Protein AF-A0A088QK82-F1 (afdb_monomer_lite)

Structure (mmCIF, N/CA/C/O backbone):
data_AF-A0A088QK82-F1
#
_entry.id   AF-A0A088QK82-F1
#
loop_
_atom_site.group_PDB
_atom_site.id
_atom_site.type_symbol
_atom_site.label_atom_id
_atom_site.label_alt_id
_atom_site.label_comp_id
_atom_site.label_asym_id
_atom_site.label_entity_id
_atom_site.label_seq_id
_atom_site.pdbx_PDB_ins_code
_atom_site.Cartn_x
_atom_site.Cartn_y
_atom_site.Cartn_z
_atom_site.occupancy
_atom_site.B_iso_or_equiv
_atom_site.auth_seq_id
_atom_site.auth_comp_id
_atom_site.auth_asym_id
_atom_site.auth_atom_id
_atom_site.pdbx_PDB_model_num
ATOM 1 N N . MET A 1 1 ? 13.544 7.084 -10.135 1.00 82.00 1 MET A N 1
ATOM 2 C CA . MET A 1 1 ? 13.508 7.625 -8.759 1.00 82.00 1 MET A CA 1
ATOM 3 C C . MET A 1 1 ? 12.094 7.667 -8.166 1.00 82.00 1 MET A C 1
ATOM 5 O O . MET A 1 1 ? 11.953 7.247 -7.034 1.00 82.00 1 MET A O 1
ATOM 9 N N . PHE A 1 2 ? 11.039 8.076 -8.892 1.00 94.75 2 PHE A N 1
ATOM 10 C CA . PHE A 1 2 ? 9.669 8.117 -8.335 1.00 94.75 2 PHE A CA 1
ATOM 11 C C . PHE A 1 2 ? 9.160 6.764 -7.793 1.00 94.75 2 PHE A C 1
ATOM 13 O O . PHE A 1 2 ? 8.923 6.651 -6.597 1.00 94.75 2 PHE A O 1
ATOM 20 N N . ALA A 1 3 ? 9.051 5.730 -8.639 1.00 95.88 3 ALA A N 1
ATOM 21 C CA . ALA A 1 3 ? 8.488 4.431 -8.242 1.00 95.88 3 ALA A CA 1
ATOM 22 C C . ALA A 1 3 ? 9.279 3.758 -7.103 1.00 95.88 3 ALA A C 1
ATOM 24 O O . ALA A 1 3 ? 8.692 3.312 -6.124 1.00 95.88 3 ALA A O 1
ATOM 25 N N . GLN A 1 4 ? 10.615 3.781 -7.178 1.00 95.38 4 GLN A N 1
ATOM 26 C CA . GLN A 1 4 ? 11.495 3.220 -6.142 1.00 95.38 4 GLN A CA 1
ATOM 27 C C . GLN A 1 4 ? 11.295 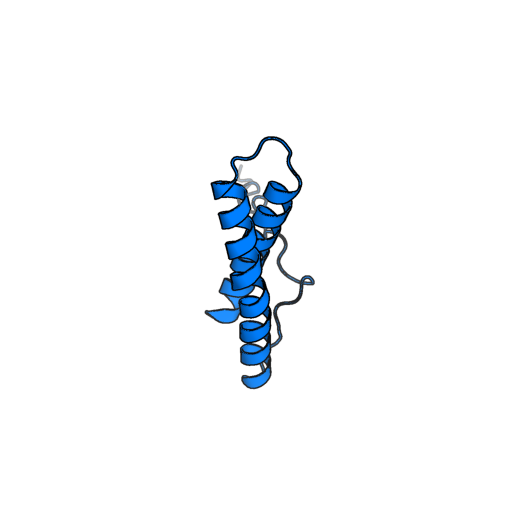3.872 -4.762 1.00 95.38 4 GLN A C 1
ATOM 29 O O . GLN A 1 4 ? 11.407 3.190 -3.752 1.00 95.38 4 GLN A O 1
ATOM 34 N N . MET A 1 5 ? 10.971 5.170 -4.712 1.00 95.19 5 MET A N 1
ATOM 35 C CA . MET A 1 5 ? 10.713 5.891 -3.457 1.00 95.19 5 MET A CA 1
ATOM 36 C C . MET A 1 5 ? 9.254 5.788 -2.996 1.00 95.19 5 MET A C 1
ATOM 38 O O . MET A 1 5 ? 8.977 5.848 -1.801 1.00 95.19 5 MET A O 1
ATOM 42 N N . MET A 1 6 ? 8.308 5.658 -3.928 1.00 97.75 6 MET A N 1
ATOM 43 C CA . MET A 1 6 ? 6.883 5.610 -3.602 1.00 97.75 6 MET A CA 1
ATOM 44 C C . MET A 1 6 ? 6.420 4.242 -3.112 1.00 97.75 6 MET A C 1
ATOM 46 O O . MET A 1 6 ? 5.542 4.190 -2.255 1.00 97.75 6 MET A O 1
ATOM 50 N N . ILE A 1 7 ? 7.033 3.152 -3.578 1.00 97.88 7 ILE A N 1
ATOM 51 C CA . ILE A 1 7 ? 6.718 1.803 -3.092 1.00 97.88 7 ILE A CA 1
ATOM 52 C C . ILE A 1 7 ? 6.842 1.691 -1.559 1.00 97.88 7 ILE A C 1
ATOM 54 O O . ILE A 1 7 ? 5.844 1.331 -0.935 1.00 97.88 7 ILE A O 1
ATOM 58 N N . PRO A 1 8 ? 7.977 2.030 -0.907 1.00 96.06 8 PRO A N 1
ATOM 59 C CA . PRO A 1 8 ? 8.079 1.918 0.551 1.00 96.06 8 PRO A CA 1
ATOM 60 C C . PRO A 1 8 ? 7.109 2.852 1.290 1.00 96.06 8 PRO A C 1
ATOM 62 O O . PRO A 1 8 ? 6.567 2.479 2.328 1.00 96.06 8 PRO A O 1
ATOM 65 N N . ARG A 1 9 ? 6.813 4.037 0.737 1.00 97.06 9 ARG A N 1
ATOM 66 C CA . ARG A 1 9 ? 5.804 4.943 1.304 1.00 97.06 9 ARG A CA 1
ATOM 67 C C . ARG A 1 9 ? 4.398 4.336 1.270 1.00 97.06 9 ARG A C 1
ATOM 69 O O . ARG A 1 9 ? 3.664 4.473 2.245 1.00 97.06 9 ARG A O 1
ATOM 76 N N . HIS A 1 10 ? 4.018 3.693 0.167 1.00 98.06 10 HIS A N 1
ATOM 77 C CA . HIS A 1 10 ? 2.729 3.010 0.067 1.00 98.06 10 HIS A CA 1
ATOM 78 C C . HIS A 1 10 ? 2.655 1.795 0.986 1.00 98.06 10 HIS A C 1
ATOM 80 O O . HIS A 1 10 ? 1.651 1.630 1.670 1.00 98.06 10 HIS A O 1
ATOM 86 N N . LYS A 1 11 ? 3.732 1.006 1.090 1.00 97.00 11 LYS A N 1
ATOM 87 C CA . LYS A 1 11 ? 3.797 -0.122 2.032 1.00 97.00 11 LYS A CA 1
ATOM 88 C C . LYS A 1 11 ? 3.557 0.325 3.471 1.00 97.00 11 LYS A C 1
ATOM 90 O O . LYS A 1 11 ? 2.686 -0.221 4.135 1.00 97.00 11 LYS A O 1
ATOM 95 N N . GLN A 1 12 ? 4.226 1.394 3.910 1.00 97.19 12 GLN A N 1
ATOM 96 C CA . GLN A 1 12 ? 4.008 1.949 5.247 1.00 97.19 12 GLN A CA 1
ATOM 97 C C . GLN A 1 12 ? 2.549 2.392 5.467 1.00 97.19 12 GLN A C 1
ATOM 99 O O . GLN A 1 12 ? 1.998 2.214 6.551 1.00 97.19 12 GLN A O 1
ATOM 104 N N . ALA A 1 13 ? 1.904 2.987 4.458 1.00 97.94 13 ALA A N 1
ATOM 105 C CA . ALA A 1 13 ? 0.504 3.394 4.563 1.00 97.94 13 ALA A CA 1
ATOM 106 C C . ALA A 1 13 ? -0.451 2.193 4.659 1.00 97.94 13 ALA A C 1
ATOM 108 O O . ALA A 1 13 ? -1.400 2.249 5.442 1.00 97.94 1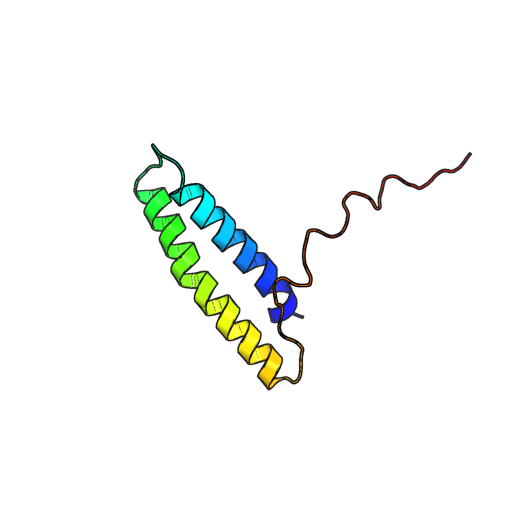3 ALA A O 1
ATOM 109 N N . VAL A 1 14 ? -0.180 1.118 3.912 1.00 98.25 14 VAL A N 1
ATOM 110 C CA . VAL A 1 14 ? -0.920 -0.151 3.999 1.00 98.25 14 VAL A CA 1
ATOM 111 C C . VAL A 1 14 ? -0.764 -0.760 5.392 1.00 98.25 14 VAL A C 1
ATOM 113 O O . VAL A 1 14 ? -1.772 -0.997 6.051 1.00 98.25 14 VAL A O 1
ATOM 116 N N . GLU A 1 15 ? 0.467 -0.889 5.897 1.00 97.81 15 GLU A N 1
ATOM 117 C CA . GLU A 1 15 ? 0.740 -1.407 7.247 1.00 97.81 15 GLU A CA 1
ATOM 118 C C . GLU A 1 15 ? 0.024 -0.585 8.333 1.00 97.81 15 GLU A C 1
ATOM 120 O O . GLU A 1 15 ? -0.563 -1.135 9.265 1.00 97.81 15 GLU A O 1
ATOM 125 N N . MET A 1 16 ? 0.019 0.749 8.218 1.00 97.88 16 MET A N 1
ATOM 126 C CA . MET A 1 16 ? -0.729 1.610 9.142 1.00 97.88 16 MET A CA 1
ATOM 127 C C . MET A 1 16 ? -2.242 1.401 9.054 1.00 97.88 16 MET A C 1
ATOM 129 O O . MET A 1 16 ? -2.913 1.420 10.090 1.00 97.88 16 MET A O 1
ATOM 133 N N . GLY A 1 17 ? -2.777 1.202 7.848 1.00 98.19 17 GLY A N 1
ATOM 134 C CA . GLY A 1 17 ? -4.179 0.852 7.641 1.00 98.19 17 GLY A CA 1
ATOM 135 C C . GLY A 1 17 ? -4.531 -0.464 8.334 1.00 98.19 17 GLY A C 1
ATOM 136 O O . GLY A 1 17 ? -5.474 -0.509 9.121 1.00 98.19 17 GLY A O 1
ATOM 137 N N . GLU A 1 18 ? -3.729 -1.506 8.131 1.00 98.00 18 GLU A N 1
ATOM 138 C CA . GLU A 1 18 ? -3.922 -2.821 8.753 1.00 98.00 18 GLU A CA 1
ATOM 139 C C . GLU A 1 18 ? -3.845 -2.745 10.285 1.00 98.00 18 GLU A C 1
ATOM 141 O O . GLU A 1 18 ? -4.709 -3.279 10.985 1.00 98.00 18 GLU A O 1
ATOM 146 N N . MET A 1 19 ? -2.872 -2.002 10.826 1.00 98.00 19 MET A N 1
ATOM 147 C CA . MET A 1 19 ? -2.755 -1.759 12.268 1.00 98.00 19 MET A CA 1
ATOM 148 C C . MET A 1 19 ? -3.965 -1.021 12.855 1.00 98.00 19 MET A C 1
ATOM 150 O O . MET A 1 19 ? -4.301 -1.236 14.022 1.00 98.00 19 MET A O 1
ATOM 154 N N . LEU A 1 20 ? -4.604 -0.126 12.094 1.00 97.69 20 LEU A N 1
ATOM 155 C CA . LEU A 1 20 ? -5.841 0.536 12.513 1.00 97.69 20 LEU A CA 1
ATOM 156 C C . LEU A 1 20 ? -7.025 -0.433 12.495 1.00 97.69 20 LEU A C 1
ATOM 158 O O . LEU A 1 20 ? -7.793 -0.447 13.455 1.00 97.69 20 LEU A O 1
ATOM 162 N N . LEU A 1 21 ? -7.149 -1.255 11.451 1.00 97.75 21 LEU A N 1
ATOM 163 C CA . LEU A 1 21 ? -8.232 -2.235 11.314 1.00 97.75 21 LEU A CA 1
ATOM 164 C C . LEU A 1 21 ? -8.157 -3.363 12.354 1.00 97.75 21 LEU A C 1
ATOM 166 O O . LEU A 1 21 ? -9.184 -3.936 12.709 1.00 97.75 21 LEU A O 1
ATOM 170 N N . ALA A 1 22 ? -6.969 -3.647 12.890 1.00 97.94 22 ALA A N 1
ATOM 171 C CA . ALA A 1 22 ? -6.779 -4.608 13.975 1.00 97.94 22 ALA A CA 1
ATOM 172 C C . ALA A 1 22 ? -7.208 -4.088 15.365 1.00 97.94 22 ALA A C 1
ATOM 174 O O . ALA A 1 22 ? -7.197 -4.852 16.332 1.00 97.94 22 ALA A O 1
ATOM 175 N N . LYS A 1 23 ? -7.550 -2.798 15.504 1.00 96.88 23 LYS A N 1
ATOM 176 C CA . LYS A 1 23 ? -7.960 -2.193 16.781 1.00 96.88 23 LYS A CA 1
ATOM 177 C C . LYS A 1 23 ? -9.476 -2.172 16.938 1.00 96.88 23 LYS A C 1
ATOM 179 O O . LYS A 1 23 ? -10.220 -1.899 16.003 1.00 96.88 23 LYS A O 1
ATOM 184 N N . GLU A 1 24 ? -9.927 -2.353 18.173 1.00 96.31 24 GLU A N 1
ATOM 185 C CA . GLU A 1 24 ? -11.328 -2.167 18.546 1.00 96.31 24 GLU A CA 1
ATOM 186 C C . GLU A 1 24 ? -11.645 -0.694 18.854 1.00 96.31 24 GLU A C 1
ATOM 188 O O . GLU A 1 24 ? -10.765 0.104 19.182 1.00 96.31 24 GLU A O 1
ATOM 193 N N . GLY A 1 25 ? -12.927 -0.326 18.770 1.00 97.12 25 GLY A N 1
ATOM 194 C CA . GLY A 1 25 ? -13.407 1.006 19.162 1.00 97.12 25 GLY A CA 1
ATOM 195 C C . GLY A 1 25 ? -13.049 2.143 18.197 1.00 97.12 25 GLY A C 1
ATOM 196 O O . GLY A 1 25 ? -13.203 3.313 18.546 1.00 97.12 25 GLY A O 1
ATOM 197 N N . ILE A 1 26 ? -12.585 1.826 16.987 1.00 97.56 26 ILE A N 1
ATOM 198 C CA . ILE A 1 26 ? -12.272 2.822 15.960 1.00 97.56 26 ILE A CA 1
ATOM 199 C C . ILE A 1 26 ? -13.570 3.341 15.313 1.00 97.56 26 ILE A C 1
ATOM 201 O O . ILE A 1 26 ? -14.441 2.539 14.965 1.00 97.56 26 ILE A O 1
ATOM 205 N N . PRO A 1 27 ? -13.735 4.666 15.120 1.00 98.44 27 PRO A N 1
ATOM 206 C CA . PRO A 1 27 ? -14.899 5.210 14.425 1.00 98.44 27 PRO A CA 1
ATOM 207 C C . PRO A 1 27 ? -15.044 4.638 13.008 1.00 98.44 27 PRO A C 1
ATOM 209 O O . PRO A 1 27 ? -14.060 4.545 12.277 1.00 98.44 27 PRO A O 1
ATOM 212 N N . ALA A 1 28 ? -16.275 4.339 12.583 1.00 98.00 28 ALA A N 1
ATOM 213 C CA . ALA A 1 28 ? -16.548 3.703 11.287 1.00 98.00 28 ALA A CA 1
ATOM 214 C C . ALA A 1 28 ? -15.935 4.451 10.086 1.00 98.00 28 ALA A C 1
ATOM 216 O O . ALA A 1 28 ? -15.407 3.824 9.179 1.00 98.00 28 ALA A O 1
ATOM 217 N N . GLN A 1 29 ? -15.923 5.788 10.115 1.00 98.38 29 GLN A N 1
ATOM 218 C CA . GLN A 1 29 ? -15.310 6.608 9.059 1.00 98.38 29 GLN A CA 1
ATOM 219 C C . GLN A 1 29 ? -13.791 6.396 8.952 1.00 98.38 29 GLN A C 1
ATOM 221 O O . GLN A 1 29 ? -13.223 6.473 7.868 1.00 98.38 29 GLN A O 1
ATOM 226 N N . VAL A 1 30 ? -13.121 6.121 10.075 1.00 98.12 30 VAL A N 1
ATOM 227 C CA . VAL A 1 30 ? -11.676 5.854 10.105 1.00 98.12 30 VAL A CA 1
ATOM 228 C C . VAL A 1 30 ? -11.385 4.437 9.612 1.00 98.12 30 VAL A C 1
ATOM 230 O O . VAL A 1 30 ? -10.407 4.242 8.899 1.00 98.12 30 VAL A O 1
ATOM 233 N N . VAL A 1 31 ? -12.251 3.470 9.935 1.00 98.44 31 VAL A N 1
ATOM 234 C CA . VAL A 1 31 ? -12.195 2.106 9.377 1.00 98.44 31 VAL A CA 1
ATOM 235 C C . VAL A 1 31 ? -12.347 2.145 7.856 1.00 98.44 31 VAL A C 1
ATOM 237 O O . VAL A 1 31 ? -11.521 1.585 7.143 1.00 98.44 31 VAL A O 1
ATOM 240 N N . GLU A 1 32 ? -13.357 2.857 7.355 1.00 98.50 32 GLU A N 1
ATOM 241 C CA . GLU A 1 32 ? -13.598 3.018 5.917 1.00 98.50 32 GLU A CA 1
ATOM 242 C C . GLU A 1 32 ? -12.416 3.700 5.217 1.00 98.50 32 GLU A C 1
ATOM 244 O O . GLU A 1 32 ? -11.961 3.241 4.171 1.00 98.50 32 GLU A O 1
ATOM 249 N N . PHE A 1 33 ? -11.857 4.749 5.827 1.00 98.50 33 PHE A N 1
ATOM 250 C CA . PHE A 1 33 ? -10.655 5.401 5.316 1.00 98.50 33 PHE A CA 1
ATOM 251 C C . PHE A 1 33 ? -9.452 4.448 5.259 1.00 98.50 33 PHE A C 1
ATOM 253 O O . PHE A 1 33 ? -8.766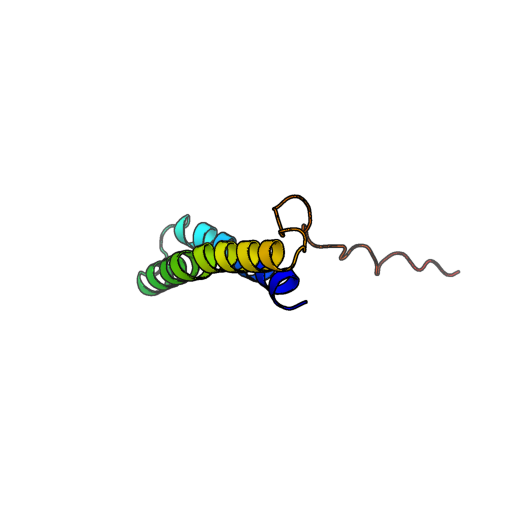 4.398 4.239 1.00 98.50 33 PHE A O 1
ATOM 260 N N . ALA A 1 34 ? -9.198 3.684 6.327 1.00 98.50 34 ALA A N 1
ATOM 261 C CA . ALA A 1 34 ? -8.092 2.730 6.377 1.00 98.50 34 ALA A CA 1
ATOM 262 C C . ALA A 1 34 ? -8.238 1.642 5.304 1.00 98.50 34 ALA A C 1
ATOM 264 O O . ALA A 1 34 ? -7.274 1.356 4.595 1.00 98.50 34 ALA A O 1
ATOM 265 N N . GLN A 1 35 ? -9.448 1.105 5.125 1.00 98.56 35 GLN A N 1
ATOM 266 C CA . GLN A 1 35 ? -9.730 0.140 4.064 1.00 98.56 35 GLN A CA 1
ATOM 267 C C . GLN A 1 35 ? -9.504 0.753 2.675 1.00 98.56 35 GLN A C 1
ATOM 269 O O . GLN A 1 35 ? -8.819 0.160 1.847 1.00 98.56 35 GLN A O 1
ATOM 274 N N . GLY A 1 36 ? -9.985 1.978 2.441 1.00 98.69 36 GLY A N 1
ATOM 275 C CA . GLY A 1 36 ? -9.772 2.680 1.174 1.00 98.69 36 GLY A CA 1
ATOM 276 C C . GLY A 1 36 ? -8.295 2.949 0.864 1.00 98.69 36 GLY A C 1
ATOM 277 O O . GLY A 1 36 ? -7.883 2.860 -0.292 1.00 98.69 36 GLY A O 1
ATOM 278 N N . VAL A 1 37 ? -7.474 3.237 1.882 1.00 98.50 37 VAL A N 1
ATOM 279 C CA . VAL A 1 37 ? -6.015 3.368 1.727 1.00 98.50 37 VAL A CA 1
ATOM 280 C C . VAL A 1 37 ? -5.389 2.050 1.274 1.00 98.50 37 VAL A C 1
ATOM 282 O O . VAL A 1 37 ? -4.593 2.067 0.335 1.00 98.50 37 VAL A O 1
ATOM 285 N N . ILE A 1 38 ? -5.756 0.929 1.902 1.00 98.50 38 ILE A N 1
ATOM 286 C CA . ILE A 1 38 ? -5.242 -0.405 1.555 1.00 98.50 38 ILE A CA 1
ATOM 287 C C . ILE A 1 38 ? -5.641 -0.775 0.122 1.00 98.50 38 ILE A C 1
ATOM 289 O O . ILE A 1 38 ? -4.778 -1.115 -0.692 1.00 98.50 38 ILE A O 1
ATOM 293 N N . ASP A 1 39 ? -6.925 -0.627 -0.206 1.00 98.56 39 ASP A N 1
ATOM 294 C CA . ASP A 1 39 ? -7.491 -1.004 -1.505 1.00 98.56 39 ASP A CA 1
ATOM 295 C C . ASP A 1 39 ? -6.919 -0.173 -2.664 1.00 98.56 39 ASP A C 1
ATOM 297 O O . ASP A 1 39 ? -6.839 -0.651 -3.798 1.00 98.56 39 ASP A O 1
ATOM 301 N N . ALA A 1 40 ? -6.509 1.070 -2.397 1.00 98.31 40 ALA A N 1
ATOM 302 C CA . ALA A 1 40 ? -5.868 1.926 -3.388 1.00 98.31 40 ALA A CA 1
ATOM 303 C C . ALA A 1 40 ? -4.360 1.654 -3.501 1.00 98.31 40 ALA A C 1
ATOM 305 O O . ALA A 1 40 ? -3.855 1.410 -4.600 1.00 98.31 40 ALA A O 1
ATOM 306 N N . GLN A 1 41 ? -3.640 1.685 -2.376 1.00 98.50 41 GLN A N 1
ATOM 307 C CA . GLN A 1 41 ? -2.175 1.718 -2.383 1.00 98.50 41 GLN A CA 1
ATOM 308 C C . GLN A 1 41 ? -1.540 0.334 -2.565 1.00 98.50 41 GLN A C 1
ATOM 310 O O . GLN A 1 41 ? -0.452 0.253 -3.137 1.00 98.50 41 GLN A O 1
ATOM 315 N N . GLY A 1 42 ? -2.221 -0.753 -2.179 1.00 96.44 42 GLY A N 1
ATOM 316 C CA . GLY A 1 42 ? -1.784 -2.124 -2.474 1.00 96.44 42 GLY A CA 1
ATOM 317 C C . GLY A 1 42 ? -1.591 -2.354 -3.981 1.00 96.44 42 GLY A C 1
ATOM 318 O O . GLY A 1 42 ? -0.468 -2.593 -4.425 1.00 96.44 42 GLY A O 1
ATOM 319 N N . PRO A 1 43 ? -2.635 -2.165 -4.811 1.00 98.19 43 PRO A N 1
ATOM 320 C CA . PRO A 1 43 ? -2.509 -2.280 -6.265 1.00 98.19 43 PRO A CA 1
ATOM 321 C C . PRO A 1 43 ? -1.545 -1.269 -6.906 1.00 98.19 43 PRO A C 1
ATOM 323 O O . PRO A 1 43 ? -0.990 -1.530 -7.975 1.00 98.19 43 PRO A O 1
ATOM 326 N N . GLU A 1 44 ? -1.343 -0.091 -6.308 1.00 98.38 44 GLU A N 1
ATOM 327 C CA . GLU A 1 44 ? -0.357 0.883 -6.797 1.00 98.38 44 GLU A CA 1
ATOM 328 C C . GLU A 1 44 ? 1.088 0.405 -6.606 1.00 98.38 44 GLU A C 1
ATOM 330 O O . GLU A 1 44 ? 1.918 0.655 -7.484 1.00 98.38 44 GLU A O 1
ATOM 335 N N . ILE A 1 45 ? 1.386 -0.332 -5.529 1.00 98.06 45 ILE A N 1
ATOM 336 C CA . ILE A 1 45 ? 2.690 -0.990 -5.337 1.00 98.06 45 ILE A CA 1
ATOM 337 C C . ILE A 1 45 ? 2.964 -1.965 -6.486 1.00 98.06 45 ILE A C 1
ATOM 339 O O . ILE A 1 45 ? 4.032 -1.894 -7.100 1.00 98.06 45 ILE A O 1
ATOM 343 N N . ASP A 1 46 ? 1.994 -2.817 -6.827 1.00 97.44 46 ASP A N 1
ATOM 344 C CA . ASP A 1 46 ? 2.134 -3.798 -7.911 1.00 97.44 46 ASP A CA 1
ATOM 345 C C . ASP A 1 46 ? 2.368 -3.117 -9.262 1.00 97.44 46 ASP A C 1
ATOM 347 O O . ASP A 1 46 ? 3.277 -3.485 -10.011 1.00 97.44 46 ASP A O 1
ATOM 351 N N . ARG A 1 47 ? 1.598 -2.061 -9.558 1.00 98.12 47 ARG A N 1
ATOM 352 C CA . ARG A 1 47 ? 1.771 -1.267 -10.785 1.00 98.12 47 ARG A CA 1
ATOM 353 C C . ARG A 1 47 ? 3.157 -0.638 -10.858 1.00 98.12 47 ARG A C 1
ATOM 355 O O . ARG A 1 47 ? 3.782 -0.674 -11.916 1.00 98.12 47 ARG A O 1
ATOM 362 N N . MET A 1 48 ? 3.647 -0.064 -9.761 1.00 98.12 48 MET A N 1
ATOM 363 C CA . MET A 1 48 ? 4.974 0.551 -9.726 1.00 98.12 48 MET A CA 1
ATOM 364 C C . MET A 1 48 ? 6.094 -0.481 -9.873 1.00 98.12 48 MET A C 1
ATOM 366 O O . MET A 1 48 ? 7.064 -0.205 -10.578 1.00 98.12 48 MET A O 1
ATOM 370 N N . ASN A 1 49 ? 5.958 -1.667 -9.277 1.00 97.62 49 ASN A N 1
ATOM 371 C CA . ASN A 1 49 ? 6.902 -2.765 -9.485 1.00 97.62 49 ASN A CA 1
ATOM 372 C C . ASN A 1 49 ? 6.914 -3.222 -10.950 1.00 97.62 49 ASN A C 1
ATOM 374 O O . ASN A 1 49 ? 7.985 -3.291 -11.548 1.00 97.62 49 ASN A O 1
ATOM 378 N N . ALA A 1 50 ? 5.744 -3.402 -11.569 1.00 97.19 50 ALA A N 1
ATOM 379 C CA . ALA A 1 50 ? 5.650 -3.744 -12.988 1.00 97.19 50 ALA A CA 1
ATOM 380 C C . ALA A 1 50 ? 6.271 -2.665 -13.902 1.00 97.19 50 ALA A C 1
ATOM 382 O O . ALA A 1 50 ? 6.924 -2.987 -14.894 1.00 97.19 50 ALA A O 1
ATOM 383 N N . MET A 1 51 ? 6.120 -1.376 -13.563 1.00 97.19 51 MET A N 1
ATOM 384 C CA . MET A 1 51 ? 6.798 -0.286 -14.280 1.00 97.19 51 MET A CA 1
ATOM 385 C C . MET A 1 51 ? 8.323 -0.381 -14.159 1.00 97.19 51 MET A C 1
ATOM 387 O O . MET A 1 51 ? 9.020 -0.166 -15.148 1.00 97.19 51 MET A O 1
ATOM 391 N N . LEU A 1 52 ? 8.848 -0.712 -12.973 1.00 97.19 52 LEU A N 1
ATOM 392 C CA . LEU A 1 52 ? 10.287 -0.897 -12.774 1.00 97.19 52 LEU A CA 1
ATOM 393 C C . LEU A 1 52 ? 10.824 -2.044 -13.632 1.00 97.19 52 LEU A C 1
ATOM 395 O O . LEU A 1 52 ? 11.804 -1.838 -14.346 1.00 97.19 52 LEU A O 1
ATOM 399 N N . GLU A 1 53 ? 10.148 -3.192 -13.642 1.00 96.56 53 GLU A N 1
ATOM 400 C CA . GLU A 1 53 ? 10.530 -4.338 -14.480 1.00 96.56 53 GLU A CA 1
ATOM 401 C C . GLU A 1 53 ? 10.526 -3.980 -15.966 1.00 96.56 53 GLU A C 1
ATOM 403 O O . GLU A 1 53 ? 11.497 -4.251 -16.675 1.00 96.56 53 GLU A O 1
ATOM 408 N N . ALA A 1 54 ? 9.473 -3.301 -16.434 1.00 97.44 54 ALA A N 1
ATOM 409 C CA . ALA A 1 54 ? 9.364 -2.849 -17.819 1.00 97.44 54 ALA A CA 1
ATOM 410 C C . ALA A 1 54 ? 10.493 -1.880 -18.220 1.00 97.44 54 ALA A C 1
ATOM 412 O O . ALA A 1 54 ? 10.857 -1.800 -19.393 1.00 97.44 54 ALA A O 1
ATOM 413 N N . TRP A 1 55 ? 11.068 -1.154 -17.258 1.00 96.88 55 TRP A N 1
ATOM 414 C CA . TRP A 1 55 ? 12.216 -0.264 -17.459 1.00 96.88 55 TRP A CA 1
ATOM 415 C C . TRP A 1 55 ? 13.573 -0.940 -17.212 1.00 96.88 55 TRP A C 1
ATOM 417 O O . TRP A 1 55 ? 14.601 -0.258 -17.201 1.00 96.88 55 TRP A O 1
ATOM 427 N N . GLY A 1 56 ? 13.599 -2.258 -16.993 1.00 96.69 56 GLY A N 1
ATOM 428 C CA . GLY A 1 56 ? 14.817 -3.011 -16.682 1.00 96.69 56 GLY A CA 1
ATOM 429 C C . GLY A 1 56 ? 15.411 -2.683 -15.308 1.00 96.69 56 GLY A C 1
ATOM 430 O O . GLY A 1 56 ? 16.597 -2.915 -15.076 1.00 96.69 56 GLY A O 1
ATOM 431 N N . GLN A 1 57 ? 14.614 -2.106 -14.410 1.00 95.44 57 GLN A N 1
ATOM 432 C CA . GLN A 1 57 ? 14.981 -1.832 -13.024 1.00 95.44 57 GLN A CA 1
ATOM 433 C C . GLN A 1 57 ? 14.533 -2.987 -12.124 1.00 95.44 57 GLN A C 1
ATOM 435 O O . GLN A 1 57 ? 13.583 -3.703 -12.431 1.00 95.44 57 GLN A O 1
ATOM 440 N N . GLN A 1 58 ? 15.207 -3.155 -10.988 1.00 93.19 58 GLN A N 1
ATOM 441 C CA . GLN A 1 58 ? 14.796 -4.138 -9.988 1.00 93.19 58 GLN A CA 1
ATOM 442 C C . GLN A 1 58 ? 13.523 -3.661 -9.259 1.00 93.19 58 GLN A C 1
ATOM 444 O O . GLN A 1 58 ? 13.481 -2.496 -8.841 1.00 93.19 58 GLN A O 1
ATOM 449 N N . PRO A 1 59 ? 12.506 -4.526 -9.084 1.00 92.19 59 PRO A N 1
ATOM 450 C CA . PRO A 1 59 ? 11.371 -4.272 -8.198 1.00 92.19 59 PRO A CA 1
ATOM 451 C C . PRO A 1 59 ? 11.813 -3.987 -6.765 1.00 92.19 59 PRO A C 1
ATOM 453 O O . PRO A 1 59 ? 12.815 -4.526 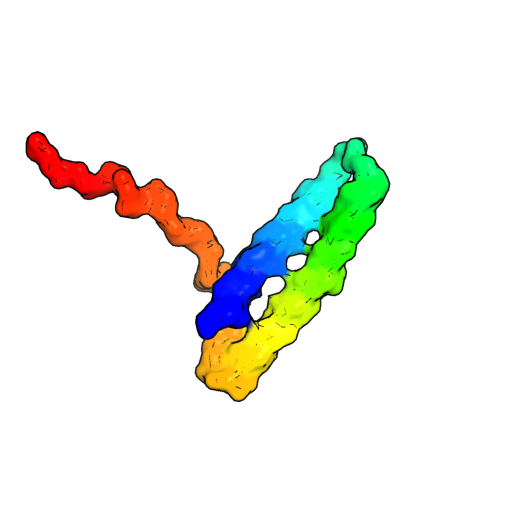-6.290 1.00 92.19 59 PRO A O 1
ATOM 456 N N . VAL A 1 60 ? 11.022 -3.196 -6.043 1.00 89.94 60 VAL A N 1
ATOM 457 C CA . VAL A 1 60 ? 11.238 -2.967 -4.610 1.00 89.94 60 VAL A CA 1
ATOM 458 C C . VAL A 1 60 ? 10.430 -3.999 -3.826 1.00 89.94 60 VAL A C 1
ATOM 460 O O . VAL A 1 60 ? 9.253 -3.811 -3.503 1.00 89.94 60 VAL A O 1
ATOM 463 N N . THR A 1 61 ? 11.074 -5.124 -3.535 1.00 78.69 61 THR A N 1
ATOM 464 C CA . THR A 1 61 ? 10.556 -6.177 -2.651 1.00 78.69 61 THR A CA 1
ATOM 465 C C . THR A 1 61 ? 10.996 -5.920 -1.206 1.00 78.69 61 THR A C 1
ATOM 467 O O . THR A 1 61 ? 11.904 -5.128 -0.959 1.00 78.69 61 THR A O 1
ATOM 470 N N . ASP A 1 62 ? 10.349 -6.559 -0.225 1.00 68.38 62 ASP A N 1
ATOM 471 C CA . ASP A 1 62 ? 10.617 -6.347 1.216 1.00 68.38 62 ASP A CA 1
ATOM 472 C C . ASP A 1 62 ? 12.047 -6.704 1.662 1.00 68.38 62 ASP A C 1
ATOM 474 O O . ASP A 1 62 ? 12.421 -6.497 2.812 1.00 68.38 62 ASP A O 1
ATOM 478 N N . SER A 1 63 ? 12.890 -7.190 0.748 1.00 53.00 63 SER A N 1
ATOM 479 C CA . SER A 1 63 ? 14.303 -7.486 0.988 1.00 53.00 63 SER A CA 1
ATOM 480 C C . SER A 1 63 ? 15.222 -6.253 1.027 1.00 53.00 63 SER A C 1
ATOM 482 O O . SER A 1 63 ? 16.435 -6.418 1.136 1.00 53.00 63 SER A O 1
ATOM 484 N N . GLY A 1 64 ? 14.700 -5.024 0.969 1.00 50.00 64 GLY A N 1
ATOM 485 C CA . GLY A 1 64 ? 15.538 -3.825 1.055 1.00 50.00 64 GLY A CA 1
ATOM 486 C C . GLY A 1 64 ? 14.757 -2.547 1.329 1.00 50.00 64 GLY A C 1
ATOM 487 O O . GLY A 1 64 ? 14.377 -1.843 0.399 1.00 50.00 64 GLY A O 1
ATOM 488 N N . GLY A 1 65 ? 14.543 -2.226 2.605 1.00 46.12 65 GLY A N 1
ATOM 489 C CA . GLY A 1 65 ? 13.925 -0.951 2.974 1.00 46.12 65 GLY A CA 1
ATOM 490 C C . GLY A 1 65 ? 13.429 -0.825 4.409 1.00 46.12 65 GLY A C 1
ATOM 491 O O . GLY A 1 65 ? 12.557 -0.001 4.659 1.00 46.12 65 GLY A O 1
ATOM 492 N N . GLY A 1 66 ? 13.956 -1.611 5.355 1.00 42.50 66 GLY A N 1
ATOM 493 C CA . GLY A 1 66 ? 13.862 -1.223 6.761 1.00 42.50 66 GLY A CA 1
ATOM 494 C C . GLY A 1 66 ? 14.563 0.123 6.923 1.00 42.50 66 GLY A C 1
ATOM 495 O O . GLY A 1 66 ? 15.644 0.299 6.366 1.00 42.50 66 GLY A O 1
ATOM 496 N N . MET A 1 67 ? 13.915 1.067 7.611 1.00 52.59 67 MET A N 1
ATOM 497 C CA . MET A 1 67 ? 14.453 2.378 7.990 1.00 52.59 67 MET A CA 1
ATOM 498 C C . MET A 1 67 ? 15.980 2.348 8.155 1.00 52.59 67 MET A C 1
ATOM 500 O O . MET A 1 67 ? 16.500 1.869 9.161 1.00 52.59 67 MET A O 1
ATOM 504 N N . GLY A 1 68 ? 16.694 2.857 7.149 1.00 42.94 68 GLY A N 1
ATOM 505 C CA . GLY A 1 68 ? 18.115 3.143 7.254 1.00 42.94 68 GLY A CA 1
ATOM 506 C C . GLY A 1 68 ? 18.314 4.243 8.291 1.00 42.94 68 GLY A C 1
ATOM 507 O O . GLY A 1 68 ? 17.963 5.392 8.047 1.00 42.94 68 GLY A O 1
ATOM 508 N N . THR A 1 69 ? 18.799 3.820 9.457 1.00 45.22 69 THR A N 1
ATOM 509 C CA . THR A 1 69 ? 19.699 4.539 10.368 1.00 45.22 69 THR A CA 1
ATOM 510 C C . THR A 1 69 ? 19.265 5.927 10.869 1.00 45.22 69 THR A C 1
ATOM 512 O O . THR A 1 69 ? 19.737 6.965 10.421 1.00 45.22 69 THR A O 1
ATOM 515 N N . MET A 1 70 ? 18.534 5.942 11.992 1.00 52.12 70 MET A N 1
ATOM 516 C CA . MET A 1 70 ? 18.723 7.002 13.004 1.00 52.12 70 MET A CA 1
ATOM 517 C C . MET A 1 70 ? 19.966 6.739 13.892 1.00 52.12 70 MET A C 1
ATOM 519 O O . MET A 1 70 ? 20.173 7.426 14.885 1.00 52.12 70 MET A O 1
ATOM 523 N N . ASP A 1 71 ? 20.800 5.756 13.526 1.00 46.91 71 ASP A N 1
ATOM 524 C CA . ASP A 1 71 ? 22.068 5.398 14.183 1.00 46.91 71 ASP A CA 1
ATOM 525 C C . ASP A 1 71 ? 23.302 6.102 13.578 1.00 46.91 71 ASP A C 1
ATOM 527 O O . ASP A 1 71 ? 24.405 5.971 14.098 1.00 46.91 71 ASP A O 1
ATOM 531 N N .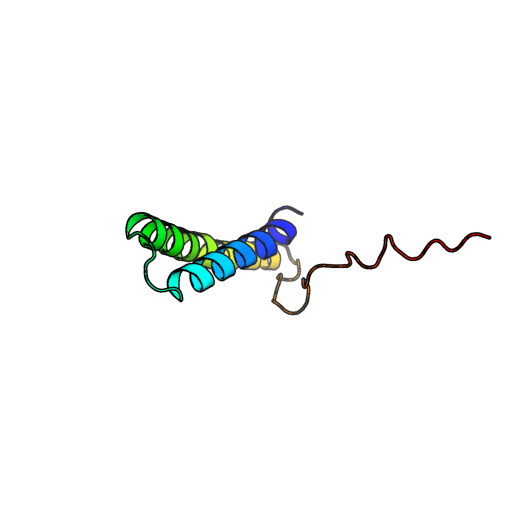 GLU A 1 72 ? 23.153 6.899 12.511 1.00 45.50 72 GLU A N 1
ATOM 532 C CA . GLU A 1 72 ? 24.298 7.510 11.804 1.00 45.50 72 GLU A CA 1
ATOM 533 C C . GLU A 1 72 ? 24.547 8.997 12.138 1.00 45.50 72 GLU A C 1
ATOM 535 O O . GLU A 1 72 ? 25.308 9.672 11.452 1.00 45.50 72 GLU A O 1
ATOM 540 N N . ILE A 1 73 ? 23.938 9.528 13.211 1.00 53.97 73 ILE A N 1
AT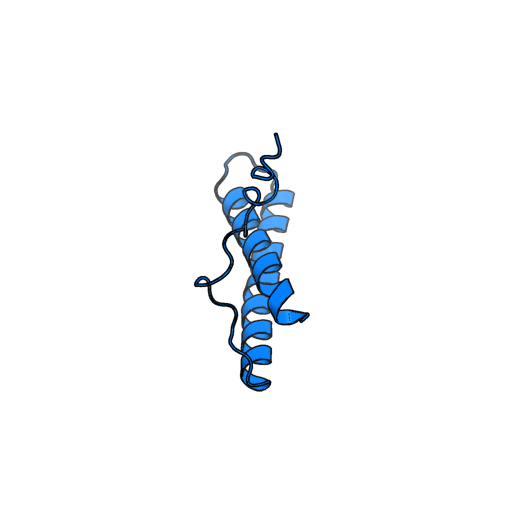OM 541 C CA . ILE A 1 73 ? 24.209 10.896 13.724 1.00 53.97 73 ILE A CA 1
ATOM 542 C C . ILE A 1 73 ? 24.722 10.867 15.186 1.00 53.97 73 ILE A C 1
ATOM 544 O O . ILE A 1 73 ? 24.825 11.897 15.843 1.00 53.97 73 ILE A O 1
ATOM 548 N N . GLY A 1 74 ? 25.065 9.690 15.725 1.00 51.44 74 GLY A N 1
ATOM 549 C CA . GLY A 1 74 ? 25.532 9.534 17.115 1.00 51.44 74 GLY A CA 1
ATOM 550 C C . GLY A 1 74 ? 27.040 9.316 17.301 1.00 51.44 74 GLY A C 1
ATOM 551 O O . GLY A 1 74 ? 27.496 9.234 18.436 1.00 51.44 74 GLY A O 1
ATOM 552 N N . GLY A 1 75 ? 27.811 9.187 16.216 1.00 49.47 75 GLY A N 1
ATOM 553 C CA . GLY A 1 75 ? 29.164 8.612 16.248 1.00 49.47 75 GLY A CA 1
ATOM 554 C C . GLY A 1 75 ? 30.323 9.534 15.862 1.00 49.47 75 GLY A C 1
ATOM 555 O O . GLY A 1 75 ? 31.377 9.024 15.497 1.00 49.47 75 GLY A O 1
ATOM 556 N N . MET A 1 76 ? 30.168 10.861 15.904 1.00 58.25 76 MET A N 1
ATOM 557 C CA . MET A 1 76 ? 31.313 11.776 15.773 1.00 58.25 76 MET A CA 1
ATOM 558 C C . MET A 1 76 ? 31.939 12.028 17.147 1.00 58.25 76 MET A C 1
ATOM 560 O O . MET A 1 76 ? 31.686 13.039 17.797 1.00 58.25 76 MET A O 1
ATOM 564 N N . ASP A 1 77 ? 32.750 11.059 17.572 1.00 58.19 77 ASP A N 1
ATOM 565 C CA . ASP A 1 77 ? 33.773 11.229 18.599 1.00 58.19 77 ASP A CA 1
ATOM 566 C C . ASP A 1 77 ? 34.862 12.179 18.079 1.00 58.19 77 ASP A C 1
ATOM 568 O O . ASP A 1 77 ? 35.590 11.867 17.134 1.00 58.19 77 ASP A O 1
ATOM 572 N N . HIS A 1 78 ? 34.965 13.350 18.701 1.00 56.53 78 HIS A N 1
ATOM 573 C CA . HIS A 1 78 ? 36.144 14.201 18.637 1.00 56.53 78 HIS A CA 1
ATOM 574 C C . HIS A 1 78 ? 36.377 14.820 20.018 1.00 56.53 78 HIS A C 1
ATOM 576 O O . HIS A 1 78 ? 35.786 15.851 20.321 1.00 56.53 78 HIS A O 1
ATOM 582 N N . GLY A 1 79 ? 37.253 14.169 20.794 1.00 44.47 79 GLY A N 1
ATOM 583 C CA . GLY A 1 79 ? 38.277 14.793 21.652 1.00 44.47 79 GLY A CA 1
ATOM 584 C C . GLY A 1 79 ? 37.823 15.687 22.797 1.00 44.47 79 GLY A C 1
ATOM 585 O O . GLY A 1 79 ? 37.480 16.856 22.524 1.00 44.47 79 GLY A O 1
#

Foldseek 3Di:
DVLLVVLVVLVVLLVVLVVQCPDPPDDPVSVVVSVVSNVPSVVVLVVSQVVCVVVVHHRDDPPDDDDPDPPVPPDPDDD

Sequence (79 aa):
MFAQMMIPRHKQAVEMGEMLLAKEGIPAQVVEFAQGVIDAQGPEIDRMNAMLEAWGQQPVTDSGGGMGTMDEIGGMDHG

pLDDT: mean 86.29, std 19.65, range [42.5, 98.69]

Radius of gyration: 17.05 Å; chains: 1; bounding box: 55×22×40 Å

Secondary structure (DSSP, 8-state):
-HHHHHHHHHHHHHHHHHHHHTSSS--HHHHHHHHHHHHHHHHHHHHHHHHHHHTTPPP--TTS-S---TTTTS-----